Protein AF-A0A954VXX6-F1 (afdb_monomer_lite)

Secondary structure (DSSP, 8-state):
------------EEEEEB-TTS-B--S-HHHHH-PPTT-EEEEEEEEEE-TTS-EEEEEEEEEEE-

pLDDT: mean 74.21, std 12.86, range [38.94, 91.31]

Structure (mmCIF, N/CA/C/O backbone):
data_AF-A0A954VXX6-F1
#
_entry.id   AF-A0A954VXX6-F1
#
loop_
_atom_site.group_PDB
_atom_site.id
_atom_site.type_symbol
_atom_site.label_atom_id
_atom_site.label_alt_id
_atom_site.label_comp_id
_ato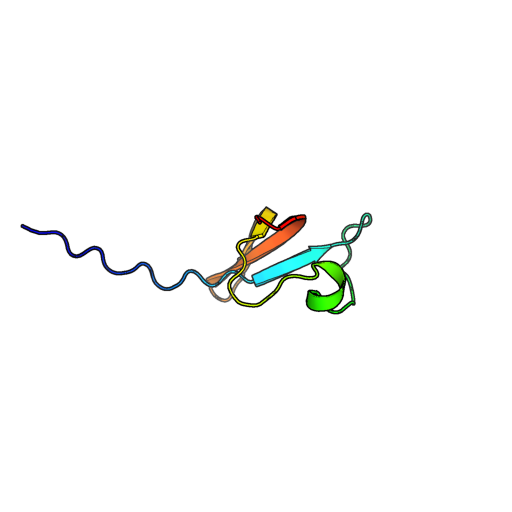m_site.label_asym_id
_atom_site.label_entity_id
_atom_site.label_seq_id
_atom_site.pdbx_PDB_ins_code
_atom_site.Cartn_x
_atom_site.Cartn_y
_atom_site.Cartn_z
_atom_site.occupancy
_atom_site.B_iso_or_equiv
_atom_site.auth_seq_id
_atom_site.auth_comp_id
_atom_site.auth_asym_id
_atom_site.auth_atom_id
_atom_site.pdbx_PDB_model_num
ATOM 1 N N . CYS A 1 1 ? 33.924 -14.129 13.172 1.00 38.94 1 CYS A N 1
ATOM 2 C CA . CYS A 1 1 ? 33.366 -13.059 12.319 1.00 38.94 1 CYS A CA 1
ATOM 3 C C . CYS A 1 1 ? 31.958 -12.711 12.793 1.00 38.94 1 CYS A C 1
ATOM 5 O O . CYS A 1 1 ? 31.061 -13.525 12.635 1.00 38.94 1 CYS A O 1
ATOM 7 N N . LYS A 1 2 ? 31.765 -11.557 13.446 1.00 46.69 2 LYS A N 1
ATOM 8 C CA . LYS A 1 2 ? 30.428 -11.058 13.804 1.00 46.69 2 LYS A CA 1
ATOM 9 C C . LYS A 1 2 ? 29.925 -10.251 12.610 1.00 46.69 2 LYS A C 1
ATOM 11 O O . LYS A 1 2 ? 30.408 -9.145 12.391 1.00 46.69 2 LYS A O 1
ATOM 16 N N . ALA A 1 3 ? 29.037 -10.833 11.808 1.00 49.47 3 ALA A N 1
ATOM 17 C CA . ALA A 1 3 ? 28.393 -10.114 10.718 1.00 49.47 3 ALA A CA 1
ATOM 18 C C . ALA A 1 3 ? 27.640 -8.918 11.317 1.00 49.47 3 ALA A C 1
ATOM 20 O O . ALA A 1 3 ? 26.711 -9.094 12.110 1.00 49.47 3 ALA A O 1
ATOM 21 N N . ARG A 1 4 ? 28.080 -7.697 10.990 1.00 47.75 4 ARG A N 1
ATOM 22 C CA . ARG A 1 4 ? 27.262 -6.503 11.188 1.00 47.75 4 ARG A CA 1
ATOM 23 C C . ARG A 1 4 ? 25.973 -6.765 10.414 1.00 47.75 4 ARG A C 1
ATOM 25 O O . ARG A 1 4 ? 26.017 -6.891 9.197 1.00 47.75 4 ARG A O 1
ATOM 32 N N . LYS A 1 5 ? 24.840 -6.861 11.115 1.00 48.69 5 LYS A N 1
ATOM 33 C CA . LYS A 1 5 ? 23.552 -6.522 10.513 1.00 48.69 5 LYS A CA 1
ATOM 34 C C . LYS A 1 5 ? 23.680 -5.055 10.126 1.00 48.69 5 LYS A C 1
ATOM 36 O O . LYS A 1 5 ? 23.495 -4.178 10.968 1.00 48.69 5 LYS A O 1
ATOM 41 N N . GLU A 1 6 ? 24.119 -4.801 8.900 1.00 47.12 6 GLU A N 1
ATOM 42 C CA . GLU A 1 6 ? 23.869 -3.523 8.260 1.00 47.12 6 GLU A CA 1
ATOM 43 C C . GLU A 1 6 ? 22.367 -3.315 8.400 1.00 47.12 6 GLU A C 1
ATOM 45 O O . GLU A 1 6 ? 21.578 -4.179 8.011 1.00 47.12 6 GLU A O 1
ATOM 50 N N . LYS A 1 7 ? 21.981 -2.266 9.134 1.00 48.28 7 LYS A N 1
ATOM 51 C CA . LYS A 1 7 ? 20.584 -1.859 9.215 1.00 48.28 7 LYS A CA 1
ATOM 52 C C . LYS A 1 7 ? 20.150 -1.746 7.763 1.00 48.28 7 LYS A C 1
ATOM 54 O O . LYS A 1 7 ? 20.732 -0.935 7.044 1.00 48.28 7 LYS A O 1
ATOM 59 N N . ALA A 1 8 ? 19.245 -2.625 7.329 1.00 49.19 8 ALA A N 1
ATOM 60 C CA . ALA A 1 8 ? 18.647 -2.491 6.014 1.00 49.19 8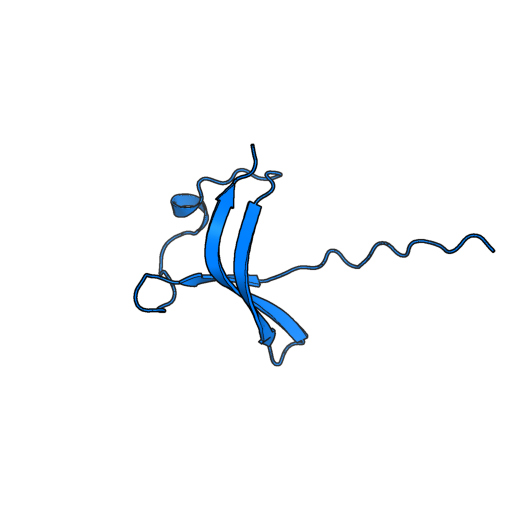 ALA A CA 1
ATOM 61 C C . ALA A 1 8 ? 18.223 -1.020 5.912 1.00 49.19 8 ALA A C 1
ATOM 63 O O . ALA A 1 8 ? 17.646 -0.531 6.891 1.00 49.19 8 ALA A O 1
ATOM 64 N N . PRO A 1 9 ? 18.607 -0.295 4.845 1.00 51.50 9 PRO A N 1
ATOM 65 C CA . PRO A 1 9 ? 18.142 1.074 4.671 1.00 51.50 9 PRO A CA 1
ATOM 66 C C . PRO A 1 9 ? 16.640 1.046 4.910 1.00 51.50 9 PRO A C 1
ATOM 68 O O . PRO A 1 9 ? 15.997 0.124 4.400 1.00 51.50 9 PRO A O 1
ATOM 71 N N . ASP A 1 10 ? 16.133 1.942 5.766 1.00 56.00 10 ASP A N 1
ATOM 72 C CA . ASP A 1 10 ? 14.706 2.017 6.079 1.00 56.00 10 ASP A CA 1
ATOM 73 C C . ASP A 1 10 ? 13.972 1.927 4.743 1.00 56.00 10 ASP A C 1
ATOM 75 O O . ASP A 1 10 ? 14.133 2.793 3.881 1.00 56.00 10 ASP A O 1
ATOM 79 N N . ALA A 1 11 ? 13.347 0.773 4.495 1.00 62.81 11 ALA A N 1
ATOM 80 C CA . ALA A 1 11 ? 12.891 0.416 3.165 1.00 62.81 11 ALA A CA 1
ATOM 81 C C . ALA A 1 11 ? 11.636 1.242 2.915 1.00 62.81 11 ALA A C 1
ATOM 83 O O . ALA A 1 11 ? 10.528 0.842 3.265 1.00 62.81 11 ALA A O 1
ATOM 84 N N . THR A 1 12 ? 11.838 2.452 2.405 1.00 68.50 12 THR A N 1
ATOM 85 C CA . THR A 1 12 ? 10.766 3.395 2.131 1.00 68.50 12 THR A CA 1
ATOM 86 C C . THR A 1 12 ? 9.996 2.882 0.926 1.00 68.50 12 THR A C 1
ATOM 88 O O . THR A 1 12 ? 10.523 2.828 -0.185 1.00 68.50 12 THR A O 1
ATOM 91 N N . ALA A 1 13 ? 8.751 2.481 1.159 1.00 71.81 13 ALA A N 1
ATOM 92 C CA . ALA A 1 13 ? 7.810 2.119 0.114 1.00 71.81 13 ALA A CA 1
ATOM 93 C C . ALA A 1 13 ? 6.797 3.250 -0.067 1.00 71.81 13 ALA A C 1
ATOM 95 O O . ALA A 1 13 ? 6.324 3.839 0.907 1.00 71.81 13 ALA A O 1
ATOM 96 N N . ILE A 1 14 ? 6.456 3.538 -1.317 1.00 78.56 14 ILE A N 1
ATOM 97 C CA . ILE A 1 14 ? 5.360 4.440 -1.660 1.00 78.56 14 ILE A CA 1
ATOM 98 C C . ILE A 1 14 ? 4.100 3.585 -1.763 1.00 78.56 14 ILE A C 1
ATOM 100 O O . ILE A 1 14 ? 4.044 2.665 -2.574 1.00 78.56 14 ILE A O 1
ATOM 104 N N . VAL A 1 15 ? 3.091 3.877 -0.947 1.00 76.88 15 VAL A N 1
ATOM 105 C CA . VAL A 1 15 ? 1.806 3.167 -0.976 1.00 76.88 15 VAL A CA 1
ATOM 106 C C . VAL A 1 15 ? 0.778 4.042 -1.682 1.00 76.88 15 VAL A C 1
ATOM 108 O O . VAL A 1 15 ? 0.508 5.155 -1.235 1.00 76.88 15 VAL A O 1
ATOM 111 N N . GLN A 1 16 ? 0.215 3.538 -2.777 1.00 80.31 16 GLN A N 1
ATOM 112 C CA . GLN A 1 16 ? -0.887 4.163 -3.502 1.00 80.31 16 GLN A CA 1
ATOM 113 C C . GLN A 1 16 ? -2.183 3.441 -3.148 1.00 80.31 16 GLN A C 1
ATOM 115 O O . GLN A 1 16 ? -2.250 2.219 -3.239 1.00 80.31 16 GLN A O 1
ATOM 120 N N . VAL A 1 17 ? -3.199 4.187 -2.722 1.00 76.69 17 VAL A N 1
ATOM 121 C CA . VAL A 1 17 ? -4.521 3.634 -2.402 1.00 76.69 17 VAL A CA 1
ATOM 122 C C . VAL A 1 17 ? -5.403 3.764 -3.635 1.00 76.69 17 VAL A C 1
ATOM 124 O O . VAL A 1 17 ? -5.525 4.864 -4.178 1.00 76.69 17 VAL A O 1
ATOM 127 N N . LEU A 1 18 ? -5.994 2.652 -4.061 1.00 76.94 18 LEU A N 1
ATOM 128 C CA . LEU A 1 18 ? -6.907 2.607 -5.198 1.00 76.94 18 LEU A CA 1
ATOM 129 C C . LEU A 1 18 ? -8.358 2.463 -4.719 1.00 76.94 18 LEU A C 1
ATOM 131 O O . LEU A 1 18 ? -8.605 1.950 -3.624 1.00 76.94 18 LEU A O 1
ATOM 135 N N . ASP A 1 19 ? -9.311 2.938 -5.517 1.00 74.56 19 ASP A N 1
ATOM 136 C CA . ASP A 1 19 ? -10.737 2.658 -5.328 1.00 74.56 19 ASP A CA 1
ATOM 137 C C . ASP A 1 19 ? -11.153 1.303 -5.938 1.00 74.56 19 ASP A C 1
ATOM 139 O O . ASP A 1 19 ? -10.332 0.551 -6.467 1.00 74.56 19 ASP A O 1
ATOM 143 N N . GLU A 1 20 ? -12.444 0.962 -5.852 1.00 74.94 20 GLU A N 1
ATOM 144 C CA . GLU A 1 20 ? -12.982 -0.301 -6.389 1.00 74.94 20 GLU A CA 1
ATOM 145 C C . GLU A 1 20 ? -12.852 -0.411 -7.919 1.00 74.94 20 GLU A C 1
ATOM 147 O O . GLU A 1 20 ? -12.981 -1.500 -8.481 1.00 74.94 20 GLU A O 1
ATOM 152 N N . GLN A 1 21 ? -12.606 0.710 -8.594 1.00 76.00 21 GLN A N 1
ATOM 153 C CA . GLN A 1 21 ? -12.439 0.832 -10.032 1.00 76.00 21 GLN A CA 1
ATOM 154 C C . GLN A 1 21 ? -10.956 0.797 -10.443 1.00 76.00 21 GLN A C 1
ATOM 156 O O . GLN A 1 21 ? -10.664 0.732 -11.637 1.00 76.00 21 GLN A O 1
ATOM 161 N N . GLY A 1 22 ? -10.028 0.765 -9.477 1.00 73.31 22 GLY A N 1
ATOM 162 C CA . GLY A 1 22 ? -8.584 0.767 -9.710 1.00 73.31 22 GLY A CA 1
ATOM 163 C C . GLY A 1 22 ? -7.996 2.160 -9.947 1.00 73.31 22 GLY A C 1
ATOM 164 O O . GLY A 1 22 ? -6.840 2.263 -10.355 1.00 73.31 22 GLY A O 1
ATOM 165 N N . GLU A 1 23 ? -8.763 3.220 -9.694 1.00 79.3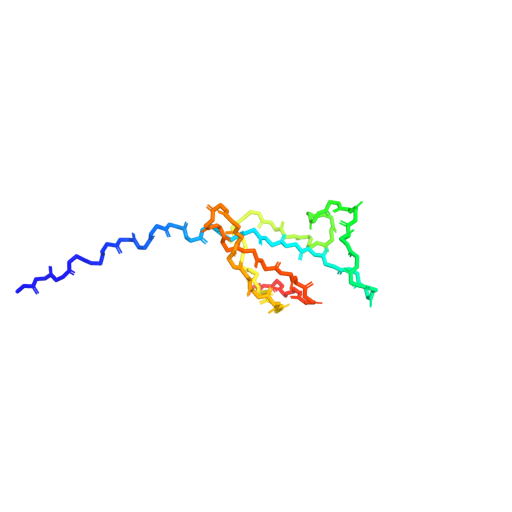8 23 GLU A N 1
ATOM 166 C CA . GLU A 1 23 ? -8.321 4.605 -9.834 1.00 79.38 23 GLU A CA 1
ATOM 167 C C . GLU A 1 23 ? -7.670 5.102 -8.540 1.00 79.38 23 GLU A C 1
ATOM 169 O O . GLU A 1 23 ? -8.017 4.684 -7.433 1.00 79.38 23 GLU A O 1
ATOM 174 N N . ILE A 1 24 ? -6.706 6.018 -8.666 1.00 78.12 24 ILE A N 1
ATOM 175 C CA . ILE A 1 24 ? -6.007 6.582 -7.506 1.00 78.12 24 ILE A CA 1
ATOM 176 C C . ILE A 1 24 ? -6.990 7.413 -6.679 1.00 78.12 24 ILE A C 1
ATOM 178 O O . ILE A 1 24 ? -7.556 8.403 -7.151 1.00 78.12 24 ILE A O 1
ATOM 182 N N . LEU A 1 25 ? -7.141 7.042 -5.408 1.00 74.88 25 LEU A N 1
ATOM 183 C CA . LEU A 1 25 ? -8.066 7.693 -4.494 1.00 74.88 25 LEU A CA 1
ATOM 184 C C . LEU A 1 25 ? -7.593 9.128 -4.199 1.00 74.88 25 LEU A C 1
ATOM 186 O O . LEU A 1 25 ? -6.581 9.343 -3.532 1.00 74.88 25 LEU A O 1
ATOM 190 N N . ASN A 1 26 ? -8.334 10.132 -4.675 1.00 69.75 26 ASN A N 1
ATOM 191 C CA . ASN A 1 26 ? -7.955 11.546 -4.558 1.00 69.75 26 ASN A CA 1
ATOM 192 C C . ASN A 1 26 ? -8.364 12.168 -3.206 1.00 69.75 26 ASN A C 1
ATOM 194 O O . ASN A 1 26 ? -8.988 13.228 -3.141 1.00 69.75 26 ASN A O 1
ATOM 198 N N . VAL A 1 27 ? -8.067 11.471 -2.111 1.00 68.75 27 VAL A N 1
ATOM 199 C CA . VAL A 1 27 ? -8.382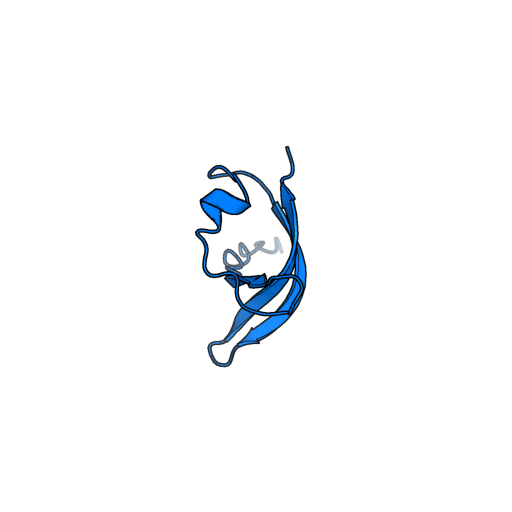 11.884 -0.736 1.00 68.75 27 VAL A CA 1
ATOM 200 C C . VAL A 1 27 ? -7.150 11.734 0.148 1.00 68.75 27 VAL A C 1
ATOM 202 O O . VAL A 1 27 ? -6.253 10.938 -0.130 1.00 68.75 27 VAL A O 1
ATOM 205 N N . ASP A 1 28 ? -7.094 12.497 1.237 1.00 67.50 28 ASP A N 1
ATOM 206 C CA . ASP A 1 28 ? -5.976 12.414 2.172 1.00 67.50 28 ASP A CA 1
ATOM 207 C C . ASP A 1 28 ? -5.949 11.028 2.840 1.00 67.50 28 ASP A C 1
ATOM 209 O O . ASP A 1 28 ? -6.860 10.658 3.585 1.00 67.50 28 ASP A O 1
ATOM 213 N N . ALA A 1 29 ? -4.878 10.266 2.606 1.00 65.69 29 ALA A N 1
ATOM 214 C CA . ALA A 1 29 ? -4.699 8.933 3.176 1.00 65.69 29 ALA A CA 1
ATOM 215 C C . ALA A 1 29 ? -4.779 8.926 4.714 1.00 65.69 29 ALA A C 1
ATOM 217 O O . ALA A 1 29 ? -5.189 7.924 5.295 1.00 65.69 29 ALA A O 1
ATOM 218 N N . ARG A 1 30 ? -4.462 10.041 5.391 1.00 65.69 30 ARG A N 1
ATOM 219 C CA . ARG A 1 30 ? -4.616 10.181 6.851 1.00 65.69 30 ARG A CA 1
ATOM 220 C C . ARG A 1 30 ? -6.081 10.166 7.277 1.00 65.69 30 ARG A C 1
ATOM 222 O O . ARG A 1 30 ? -6.398 9.638 8.337 1.00 65.69 30 ARG A O 1
ATOM 229 N N . GLN A 1 31 ? -6.968 10.728 6.456 1.00 69.69 31 GLN A N 1
ATOM 230 C CA . GLN A 1 31 ? -8.407 10.754 6.724 1.00 69.69 31 GLN A CA 1
ATOM 231 C C . GLN A 1 31 ? -9.040 9.380 6.496 1.00 69.69 31 GLN A C 1
ATOM 233 O O . GLN A 1 31 ? -9.929 8.982 7.245 1.00 69.69 31 GLN A O 1
ATOM 238 N N . VAL A 1 32 ? -8.554 8.644 5.494 1.00 70.81 32 VAL A N 1
ATOM 239 C CA . VAL A 1 32 ? -9.064 7.307 5.161 1.00 70.81 32 VAL A CA 1
ATOM 240 C C . VAL A 1 32 ? -8.553 6.255 6.135 1.00 70.81 32 VAL A C 1
ATOM 242 O O . VAL A 1 32 ? -9.329 5.460 6.654 1.00 70.81 32 VAL A O 1
ATOM 245 N N . LEU A 1 33 ? -7.246 6.251 6.396 1.00 73.75 33 LEU A N 1
ATOM 246 C CA . LEU A 1 33 ? -6.611 5.222 7.215 1.00 73.75 33 LEU A CA 1
ATOM 247 C C . LEU A 1 33 ? -6.771 5.473 8.711 1.00 73.75 33 LEU A C 1
ATOM 249 O O . LEU A 1 33 ? -6.643 4.527 9.485 1.00 73.75 33 LEU A O 1
ATOM 253 N N . GLN A 1 34 ? -7.018 6.727 9.115 1.00 74.88 34 GLN A N 1
ATOM 254 C CA . GLN A 1 34 ? -7.058 7.159 10.519 1.00 74.88 34 GLN A CA 1
ATOM 255 C C . GLN A 1 34 ? -5.851 6.641 11.324 1.00 74.88 34 GLN A C 1
ATOM 257 O O . GLN A 1 34 ? -5.961 6.327 12.507 1.00 74.88 34 GLN A O 1
ATOM 262 N N . ALA A 1 35 ? -4.701 6.506 10.657 1.00 73.88 35 ALA A N 1
ATOM 263 C CA . ALA A 1 35 ? -3.487 5.971 11.247 1.00 73.88 35 ALA A CA 1
ATOM 264 C C . ALA A 1 35 ? -2.702 7.091 11.934 1.00 73.88 35 ALA A C 1
ATOM 266 O O . ALA A 1 35 ? -2.508 8.174 11.376 1.00 73.88 35 ALA A O 1
ATOM 267 N N . GLU A 1 36 ? -2.223 6.817 13.141 1.00 74.81 36 GLU A N 1
ATOM 268 C CA . GLU A 1 36 ? -1.395 7.742 13.910 1.00 74.81 36 GLU A CA 1
ATOM 269 C C . GLU A 1 36 ? 0.101 7.490 13.652 1.00 74.81 36 GLU A C 1
ATOM 271 O O . GLU A 1 36 ? 0.504 6.355 13.365 1.00 74.81 36 GLU A O 1
ATOM 276 N N . PRO A 1 37 ? 0.963 8.517 13.776 1.00 72.75 37 PRO A N 1
ATOM 277 C CA . PRO A 1 37 ? 2.407 8.329 13.682 1.00 72.75 37 PRO A CA 1
ATOM 278 C C . PRO A 1 37 ? 2.908 7.230 14.633 1.00 72.75 37 PRO A C 1
ATOM 280 O O . PRO A 1 37 ? 2.607 7.239 15.823 1.00 72.75 37 PRO A O 1
ATOM 283 N N . GLY A 1 38 ? 3.699 6.292 14.105 1.00 78.19 38 GLY A N 1
ATOM 284 C CA . GLY A 1 38 ? 4.250 5.165 14.868 1.00 78.19 38 GLY A CA 1
ATOM 285 C C . GLY A 1 38 ? 3.373 3.907 14.903 1.00 78.19 38 GLY A C 1
ATOM 286 O O . GLY A 1 38 ? 3.826 2.879 15.407 1.00 78.19 38 GLY A O 1
ATOM 287 N N . GLN A 1 39 ? 2.161 3.939 14.340 1.00 79.62 39 GLN A N 1
ATOM 288 C CA . GLN A 1 39 ? 1.337 2.738 14.182 1.00 79.62 39 GLN A CA 1
ATOM 289 C C . GLN A 1 39 ? 1.847 1.831 13.054 1.00 79.62 39 GLN A C 1
ATOM 291 O O . GLN A 1 39 ? 2.388 2.286 12.047 1.00 79.62 39 GLN A O 1
ATOM 296 N N . THR A 1 40 ? 1.652 0.520 13.219 1.00 83.62 40 THR A N 1
ATOM 297 C CA . THR A 1 40 ? 1.976 -0.471 12.185 1.00 83.62 40 THR A CA 1
ATOM 298 C C . THR A 1 40 ? 0.750 -0.728 11.318 1.00 83.62 40 THR A C 1
ATOM 300 O O . THR A 1 40 ? -0.319 -1.051 11.834 1.00 83.62 40 THR A O 1
ATOM 303 N N . VAL A 1 41 ? 0.913 -0.652 9.998 1.00 84.19 41 VAL A N 1
ATOM 304 C CA . VAL A 1 41 ? -0.132 -1.005 9.029 1.00 84.19 41 VAL A CA 1
ATOM 305 C C . VAL A 1 41 ? 0.288 -2.211 8.194 1.00 84.19 41 VAL A C 1
ATOM 307 O O . VAL A 1 41 ? 1.467 -2.396 7.897 1.00 84.19 41 VAL A O 1
ATOM 310 N N . VAL A 1 42 ? -0.681 -3.043 7.823 1.00 84.31 42 VAL A N 1
ATOM 311 C CA . VAL A 1 42 ? -0.514 -4.150 6.879 1.00 84.31 42 VAL A CA 1
ATOM 312 C C . VAL A 1 42 ? -1.201 -3.755 5.583 1.00 84.31 42 VAL A C 1
ATOM 314 O O . VAL A 1 42 ? -2.405 -3.508 5.574 1.00 84.31 42 VAL A O 1
ATOM 317 N N . VAL A 1 43 ? -0.434 -3.705 4.499 1.00 84.69 43 VAL A N 1
ATOM 318 C CA . VAL A 1 43 ? -0.918 -3.369 3.158 1.00 84.69 43 VAL A CA 1
ATOM 319 C C . VAL A 1 43 ? -0.949 -4.644 2.323 1.00 84.69 43 VAL A C 1
ATOM 321 O O . VAL A 1 43 ? 0.040 -5.374 2.272 1.00 84.69 43 VAL A O 1
ATOM 324 N N . VAL A 1 44 ? -2.082 -4.915 1.683 1.00 86.44 44 VAL A N 1
ATOM 325 C CA . VAL A 1 44 ? -2.247 -5.997 0.708 1.00 86.44 44 VAL A CA 1
ATOM 326 C C . VAL A 1 44 ? -2.468 -5.354 -0.649 1.00 86.44 44 VAL A C 1
ATOM 328 O O . VAL A 1 44 ? -3.346 -4.504 -0.786 1.00 86.44 44 VAL A O 1
ATOM 331 N N . GLY A 1 45 ? -1.657 -5.737 -1.627 1.00 86.88 45 GLY A N 1
ATOM 332 C CA . GLY A 1 45 ? -1.683 -5.121 -2.942 1.00 86.88 45 GLY A CA 1
ATOM 333 C C . GLY A 1 45 ? -0.604 -5.655 -3.871 1.00 86.88 45 GLY A C 1
ATOM 334 O O . GLY A 1 45 ? 0.112 -6.605 -3.540 1.00 86.88 45 GLY A O 1
ATOM 335 N N . THR A 1 46 ? -0.470 -5.002 -5.021 1.00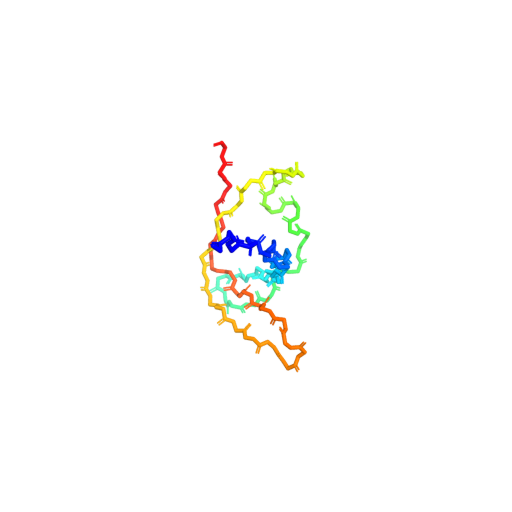 89.75 46 THR A N 1
ATOM 336 C CA . THR A 1 46 ? 0.538 -5.326 -6.035 1.00 89.75 46 THR A CA 1
ATOM 337 C C . THR A 1 46 ? 1.744 -4.407 -5.884 1.00 89.75 46 THR A C 1
ATOM 339 O O . THR A 1 46 ? 1.600 -3.187 -5.875 1.00 89.75 46 THR A O 1
ATOM 342 N N . GLY A 1 47 ? 2.934 -4.993 -5.738 1.00 89.31 47 GLY A N 1
ATOM 343 C CA . GLY A 1 47 ? 4.192 -4.257 -5.626 1.00 89.31 47 GLY A CA 1
ATOM 344 C C . GLY A 1 47 ? 4.951 -4.209 -6.949 1.00 89.31 47 GLY A C 1
ATOM 345 O O . GLY A 1 47 ? 5.152 -5.244 -7.580 1.00 89.31 47 GLY A O 1
ATOM 346 N N . GLU A 1 48 ? 5.434 -3.030 -7.325 1.00 91.31 48 GLU A N 1
ATOM 347 C CA . GLU A 1 48 ? 6.287 -2.809 -8.491 1.00 91.31 48 GLU A CA 1
ATOM 348 C C . GLU A 1 48 ? 7.473 -1.900 -8.147 1.00 91.31 48 GLU A C 1
ATOM 350 O O . GLU A 1 48 ? 7.396 -1.045 -7.266 1.00 91.31 48 GLU A O 1
ATOM 355 N N . ILE A 1 49 ? 8.598 -2.084 -8.837 1.00 88.25 49 ILE A N 1
ATOM 356 C CA . ILE A 1 49 ? 9.719 -1.145 -8.756 1.00 88.25 49 ILE A CA 1
ATOM 357 C C . ILE A 1 49 ? 9.546 -0.130 -9.877 1.00 88.25 49 ILE A C 1
ATOM 359 O O . ILE A 1 49 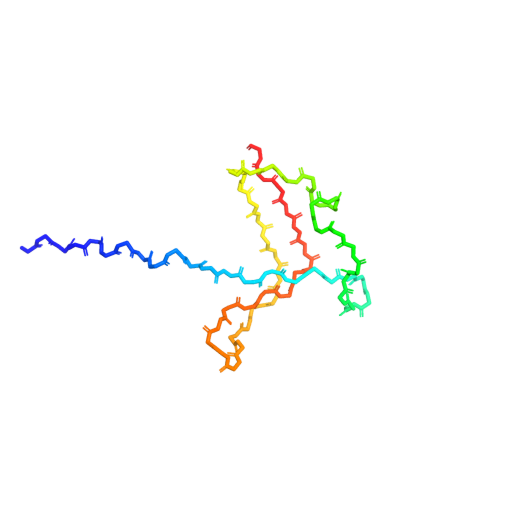? 9.561 -0.493 -11.053 1.00 88.25 49 ILE A O 1
ATOM 363 N N . ASN A 1 50 ? 9.389 1.142 -9.520 1.00 84.94 50 ASN A N 1
ATOM 364 C CA . ASN A 1 50 ? 9.253 2.197 -10.516 1.00 84.94 50 ASN A CA 1
ATOM 365 C C . ASN A 1 50 ? 10.599 2.481 -11.226 1.00 84.94 50 ASN A C 1
ATOM 367 O O . ASN A 1 50 ? 11.658 2.048 -10.760 1.00 84.94 50 ASN A O 1
ATOM 371 N N . PRO A 1 51 ? 10.609 3.263 -12.323 1.00 88.69 51 PRO A N 1
ATOM 372 C CA . PRO A 1 51 ? 11.843 3.601 -13.042 1.00 88.69 51 PRO A CA 1
ATOM 373 C C . PRO A 1 51 ? 12.904 4.339 -12.206 1.00 88.69 51 PRO A C 1
ATOM 375 O O . PRO A 1 51 ? 14.065 4.393 -12.602 1.00 88.69 51 PRO A O 1
ATOM 378 N N . LEU A 1 52 ? 12.522 4.906 -11.055 1.00 87.56 52 LEU A N 1
ATOM 379 C CA . LEU A 1 52 ? 13.418 5.573 -10.103 1.00 87.56 52 LEU A CA 1
ATOM 380 C C . LEU A 1 52 ? 13.978 4.608 -9.039 1.00 87.56 52 LEU A C 1
ATOM 382 O O . LEU A 1 52 ? 14.679 5.043 -8.128 1.00 87.56 52 LEU A O 1
ATOM 386 N N . GLY A 1 53 ? 13.666 3.311 -9.125 1.00 85.19 53 GLY A N 1
ATOM 387 C CA . GLY A 1 53 ? 14.133 2.284 -8.193 1.00 85.19 53 GLY A CA 1
ATOM 388 C C . GLY A 1 53 ? 13.374 2.235 -6.864 1.00 85.19 53 GLY A C 1
ATOM 389 O O . GLY A 1 53 ? 13.813 1.552 -5.943 1.00 85.19 53 GLY A O 1
ATOM 390 N N . SER A 1 54 ? 12.251 2.948 -6.738 1.00 85.31 54 SER A N 1
ATOM 391 C CA . SER A 1 54 ? 11.421 2.924 -5.527 1.00 85.31 54 SER A CA 1
ATOM 392 C C . SER A 1 54 ? 10.387 1.804 -5.596 1.00 85.31 54 SER A C 1
ATOM 394 O O . SER A 1 54 ? 9.768 1.604 -6.642 1.00 85.31 54 SER A O 1
ATOM 396 N N . LEU A 1 55 ? 10.158 1.118 -4.471 1.00 85.00 55 LEU A N 1
ATOM 397 C CA . LEU A 1 55 ? 9.041 0.186 -4.337 1.00 85.00 55 LEU A CA 1
ATOM 398 C C . LEU A 1 55 ? 7.736 0.971 -4.228 1.00 85.00 55 LEU A C 1
ATOM 400 O O . LEU A 1 55 ? 7.541 1.752 -3.295 1.00 85.00 55 LEU A O 1
ATOM 404 N N . VAL A 1 56 ? 6.850 0.734 -5.180 1.00 87.81 56 VAL A N 1
ATOM 405 C CA . VAL A 1 56 ? 5.497 1.264 -5.229 1.00 87.81 56 VAL A CA 1
ATOM 406 C C . VAL A 1 56 ? 4.537 0.111 -4.978 1.00 87.81 56 VAL A C 1
ATOM 408 O O . VAL A 1 56 ? 4.654 -0.939 -5.600 1.00 87.81 56 VAL A O 1
ATOM 411 N N . VAL A 1 57 ? 3.604 0.288 -4.048 1.00 87.06 57 VAL A N 1
ATOM 412 C CA . VAL A 1 57 ? 2.567 -0.701 -3.745 1.00 87.06 57 VAL A CA 1
ATOM 413 C C . VAL A 1 57 ? 1.210 -0.103 -4.077 1.00 87.06 57 VAL A C 1
ATOM 415 O O . VAL A 1 57 ? 0.777 0.836 -3.412 1.00 87.06 57 VAL A O 1
ATOM 418 N N . SER A 1 58 ? 0.543 -0.665 -5.078 1.00 87.44 58 SER A N 1
ATOM 419 C CA . SER A 1 58 ? -0.864 -0.408 -5.382 1.00 87.44 58 SER A CA 1
ATOM 420 C C . SER A 1 58 ? -1.716 -1.228 -4.422 1.00 87.44 58 SER A C 1
ATOM 422 O O . SER A 1 58 ? -1.763 -2.453 -4.528 1.00 87.44 58 SER A O 1
ATOM 424 N N . ALA A 1 59 ? -2.297 -0.570 -3.424 1.00 83.94 59 ALA A N 1
ATOM 425 C CA . ALA A 1 59 ? -2.974 -1.200 -2.303 1.00 83.94 59 ALA A CA 1
ATOM 426 C C . ALA A 1 59 ? -4.451 -1.479 -2.602 1.00 83.94 59 ALA A C 1
ATOM 428 O O . ALA A 1 59 ? -5.222 -0.549 -2.824 1.00 83.94 59 ALA A O 1
ATOM 429 N N . ASP A 1 60 ? -4.840 -2.749 -2.484 1.00 80.31 60 ASP A N 1
ATOM 430 C CA . ASP A 1 60 ? -6.236 -3.194 -2.531 1.00 80.31 60 ASP A CA 1
ATOM 431 C C . ASP A 1 60 ? -6.888 -3.121 -1.141 1.00 80.31 60 ASP A C 1
ATOM 433 O O . ASP A 1 60 ? -8.086 -2.883 -1.001 1.00 80.31 60 ASP A O 1
ATOM 437 N N . LYS A 1 61 ? -6.111 -3.402 -0.081 1.00 79.06 61 LYS A N 1
ATOM 438 C CA . LYS A 1 61 ? -6.586 -3.417 1.314 1.00 79.06 61 LYS A CA 1
ATOM 439 C C . LYS A 1 61 ? -5.516 -2.917 2.269 1.00 79.06 61 LYS A C 1
ATOM 441 O O . LYS A 1 61 ? -4.334 -3.222 2.108 1.00 79.06 61 LYS A O 1
ATOM 446 N N . ILE A 1 62 ? -5.942 -2.221 3.321 1.00 82.56 62 ILE A N 1
ATOM 447 C CA . ILE A 1 62 ? -5.056 -1.738 4.382 1.00 82.56 62 ILE A CA 1
ATOM 448 C C . ILE A 1 62 ? -5.676 -2.051 5.746 1.00 82.56 62 ILE A C 1
ATOM 450 O O . ILE A 1 62 ? -6.851 -1.783 5.983 1.00 82.56 62 ILE A O 1
ATOM 454 N N . PHE A 1 63 ? -4.878 -2.621 6.647 1.00 81.75 63 PHE A N 1
ATOM 455 C CA . PHE A 1 63 ? -5.270 -2.959 8.014 1.00 81.75 63 PHE A CA 1
ATOM 456 C C . PHE A 1 63 ? -4.367 -2.235 9.009 1.00 81.75 63 PHE A C 1
ATOM 458 O O . PHE A 1 63 ? -3.144 -2.322 8.913 1.00 81.75 63 PHE A O 1
ATOM 465 N N . VAL A 1 64 ? -4.948 -1.565 10.003 1.00 83.12 64 VAL A N 1
ATOM 466 C CA . VAL A 1 64 ? -4.188 -0.960 11.106 1.00 83.12 64 VAL A CA 1
ATOM 467 C C . VAL A 1 64 ? -4.012 -1.996 12.213 1.00 83.12 64 VAL A C 1
ATOM 469 O O . VAL A 1 64 ? -4.991 -2.551 12.715 1.00 83.12 64 VAL A O 1
ATOM 472 N N . ARG A 1 65 ? -2.765 -2.271 12.604 1.00 77.44 65 ARG A N 1
ATOM 473 C CA . ARG A 1 65 ? -2.446 -3.173 13.712 1.00 77.44 65 ARG A CA 1
ATOM 474 C C . ARG A 1 65 ? -2.391 -2.370 15.012 1.00 77.44 65 ARG A C 1
ATOM 476 O O . ARG A 1 65 ? -1.494 -1.547 15.183 1.00 77.44 65 ARG A O 1
ATOM 483 N N . ARG A 1 66 ? -3.370 -2.614 15.887 1.00 68.88 66 ARG A N 1
ATOM 484 C CA . ARG A 1 66 ? -3.424 -2.082 17.258 1.00 68.88 66 ARG A CA 1
ATOM 485 C C . ARG A 1 66 ? -2.539 -2.880 18.208 1.00 68.88 66 ARG A C 1
ATOM 487 O O . ARG A 1 66 ? -2.349 -4.093 17.949 1.00 68.88 66 ARG A O 1
#

Radius of gyration: 14.82 Å; chains: 1; bounding box: 46×26×30 Å

Foldseek 3Di:
DPDPPPPDPPQDAAEFEADPVRHGDPDDPCVVVVDDPPWDKDFDADWDQDPVRHIYGHGPDMDTDD

Sequence (66 aa):
CKARKEKAPDATAIVQVLDEQGEILNVDARQVLQAEPGQTVVVVGTGEINPLGSLVVSADKIFVRR